Protein AF-A0A3B9QG06-F1 (afdb_monomer_lite)

Sequence (76 aa):
RQALTKWIERLPDEVQRAKGVLRLDEEPEIPMVFQLVGRRWNLRALAERKNPPLGNQIVVVGPKGLVPEDWDVGLR

Structure (mmCIF, N/CA/C/O backbone):
data_AF-A0A3B9QG06-F1
#
_entry.id   AF-A0A3B9QG0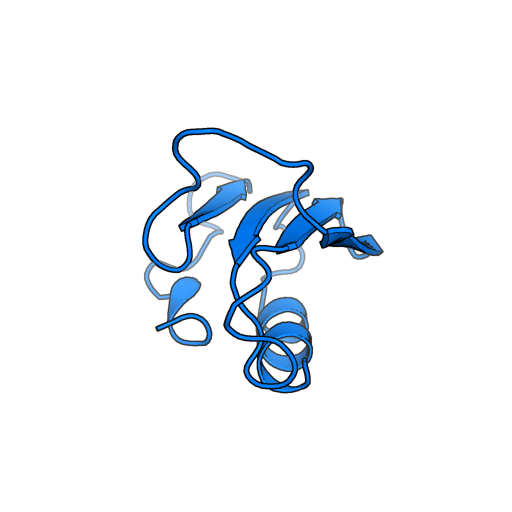6-F1
#
loop_
_atom_site.group_PDB
_atom_site.id
_atom_site.type_symbol
_atom_site.label_atom_id
_atom_site.label_alt_id
_atom_site.label_comp_id
_atom_site.label_asym_id
_atom_site.label_entity_id
_atom_site.label_seq_id
_atom_site.pdbx_PDB_ins_code
_atom_site.Cartn_x
_atom_site.Cartn_y
_atom_site.Cartn_z
_atom_site.occupancy
_atom_site.B_iso_or_equiv
_atom_site.auth_seq_id
_atom_site.auth_comp_id
_atom_site.auth_asym_id
_atom_site.auth_atom_id
_atom_site.pdbx_PDB_model_num
ATOM 1 N N . ARG A 1 1 ? -3.001 0.258 -11.386 1.00 86.44 1 ARG A N 1
ATOM 2 C CA . ARG A 1 1 ? -3.265 1.464 -10.552 1.00 86.44 1 ARG A CA 1
ATOM 3 C C . ARG A 1 1 ? -4.685 1.498 -9.987 1.00 86.44 1 ARG A C 1
ATOM 5 O O . ARG A 1 1 ? -4.840 1.805 -8.810 1.00 86.44 1 ARG A O 1
ATOM 12 N N . GLN A 1 2 ? -5.718 1.183 -10.776 1.00 90.12 2 GLN A N 1
ATOM 13 C CA . GLN A 1 2 ? -7.117 1.209 -10.315 1.00 90.12 2 GLN A CA 1
ATOM 14 C C . GLN A 1 2 ? -7.377 0.288 -9.106 1.00 90.12 2 GLN A C 1
ATOM 16 O O . GLN A 1 2 ? -8.029 0.709 -8.153 1.00 90.12 2 GLN A O 1
ATOM 21 N N . ALA A 1 3 ? -6.844 -0.940 -9.123 1.00 89.50 3 ALA A N 1
ATOM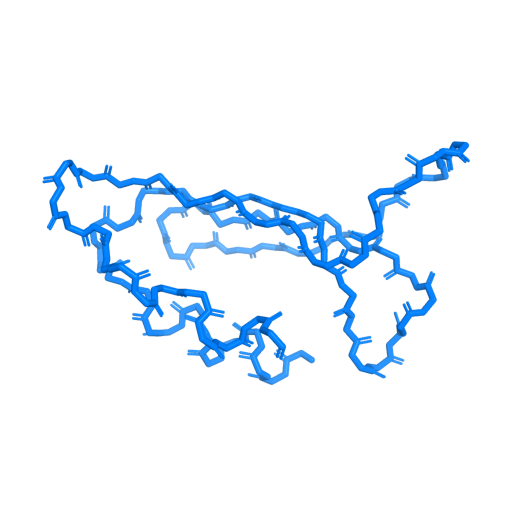 22 C CA . ALA A 1 3 ? -6.958 -1.886 -8.007 1.00 89.50 3 ALA A CA 1
ATOM 23 C C . ALA A 1 3 ? -6.361 -1.322 -6.708 1.00 89.50 3 ALA A C 1
ATOM 25 O O . ALA A 1 3 ? -7.008 -1.362 -5.666 1.00 89.50 3 ALA A O 1
ATOM 26 N N . LEU A 1 4 ? -5.181 -0.696 -6.793 1.00 91.69 4 LEU A N 1
ATOM 27 C CA . LEU A 1 4 ? -4.540 -0.040 -5.655 1.00 91.69 4 LEU A CA 1
ATOM 28 C C . LEU A 1 4 ? -5.394 1.104 -5.094 1.00 91.69 4 LEU A C 1
ATOM 30 O O . LEU A 1 4 ? -5.550 1.200 -3.884 1.00 91.69 4 LEU A O 1
ATOM 34 N N . THR A 1 5 ? -5.968 1.958 -5.946 1.00 92.38 5 THR A N 1
ATOM 35 C CA . THR A 1 5 ? -6.858 3.037 -5.484 1.00 92.38 5 THR A CA 1
ATOM 36 C C . THR A 1 5 ? -8.075 2.476 -4.750 1.00 92.38 5 THR A C 1
ATOM 38 O O . THR A 1 5 ? -8.346 2.905 -3.633 1.00 92.38 5 THR A O 1
ATOM 41 N N . LYS A 1 6 ? -8.734 1.454 -5.310 1.00 92.12 6 LYS A N 1
ATOM 42 C CA . LYS A 1 6 ? -9.861 0.774 -4.650 1.00 92.12 6 LYS A CA 1
ATOM 43 C C . LYS A 1 6 ? -9.455 0.121 -3.328 1.00 92.12 6 LYS A C 1
ATOM 45 O O . LYS A 1 6 ? -10.237 0.116 -2.386 1.00 92.12 6 LYS A O 1
ATOM 50 N N . TRP A 1 7 ? -8.253 -0.448 -3.254 1.00 91.81 7 TRP A N 1
ATOM 51 C CA . TRP A 1 7 ? -7.721 -1.012 -2.016 1.00 91.81 7 TRP A CA 1
ATOM 52 C C . TRP A 1 7 ? -7.519 0.073 -0.948 1.00 91.81 7 TRP A C 1
ATOM 54 O O . TRP A 1 7 ? -7.977 -0.103 0.175 1.00 91.81 7 TRP A O 1
ATOM 64 N N . ILE A 1 8 ? -6.936 1.225 -1.304 1.00 92.69 8 ILE A N 1
ATOM 65 C CA . ILE A 1 8 ? -6.760 2.367 -0.386 1.00 92.69 8 ILE A CA 1
ATOM 66 C C . ILE A 1 8 ? -8.109 2.881 0.129 1.00 92.69 8 ILE A C 1
ATOM 68 O O . ILE A 1 8 ? -8.234 3.175 1.312 1.00 92.69 8 ILE A O 1
ATOM 72 N N . GLU A 1 9 ? -9.117 2.977 -0.739 1.00 91.25 9 GLU A N 1
ATOM 73 C CA . GLU A 1 9 ? -10.471 3.426 -0.378 1.00 91.25 9 GLU A CA 1
ATOM 74 C C . GLU A 1 9 ? -11.199 2.463 0.570 1.00 91.25 9 GLU A C 1
ATOM 76 O O . GLU A 1 9 ? -12.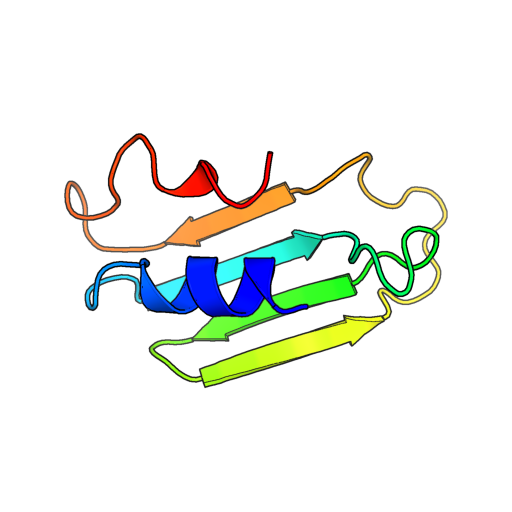105 2.882 1.283 1.00 91.25 9 GLU A O 1
ATOM 81 N N . ARG A 1 10 ? -10.807 1.184 0.594 1.00 90.19 10 ARG A N 1
ATOM 82 C CA . ARG A 1 10 ? -11.349 0.175 1.517 1.00 90.19 10 ARG A CA 1
ATOM 83 C C . ARG A 1 10 ? -10.636 0.143 2.863 1.00 90.19 10 ARG A C 1
ATOM 85 O O . ARG A 1 10 ? -11.141 -0.498 3.781 1.00 90.19 10 ARG A O 1
ATOM 92 N N . LEU A 1 11 ? -9.464 0.771 2.983 1.00 89.62 11 LEU A N 1
ATOM 93 C CA . LEU A 1 11 ? -8.757 0.800 4.255 1.00 89.62 11 LEU A CA 1
ATOM 94 C C . LEU A 1 11 ? -9.579 1.592 5.284 1.00 89.62 11 LEU A C 1
ATOM 96 O O . LEU A 1 11 ? -10.038 2.693 4.961 1.00 89.62 11 LEU A O 1
ATOM 100 N N . PRO A 1 12 ? -9.720 1.068 6.517 1.00 88.69 12 PRO A N 1
ATOM 101 C CA . PRO A 1 12 ? -10.388 1.779 7.595 1.00 88.69 12 PRO A CA 1
ATOM 102 C C . PRO A 1 12 ? -9.790 3.161 7.817 1.00 88.69 12 PRO A C 1
ATOM 104 O O . PRO A 1 12 ? -8.595 3.399 7.602 1.00 88.69 12 PRO A O 1
ATOM 107 N N . ASP A 1 13 ? -10.619 4.067 8.313 1.00 88.56 13 ASP A N 1
ATOM 108 C CA . ASP A 1 13 ? -10.237 5.449 8.554 1.00 88.56 13 ASP A CA 1
ATOM 109 C C . ASP A 1 13 ? -9.161 5.594 9.629 1.00 88.56 13 ASP A C 1
ATOM 111 O O . ASP A 1 13 ? -8.392 6.554 9.638 1.00 88.56 13 ASP A O 1
ATOM 115 N N . GLU A 1 14 ? -9.075 4.588 10.485 1.00 89.25 14 GLU A N 1
ATOM 116 C CA . GLU A 1 14 ? -8.151 4.457 11.590 1.00 89.25 14 GLU A CA 1
ATOM 117 C C . GLU A 1 14 ? -6.766 3.965 11.153 1.00 89.25 14 GLU A C 1
ATOM 119 O O . GLU A 1 14 ? -5.826 4.010 11.951 1.00 89.25 14 GLU A O 1
ATOM 124 N N . VAL A 1 15 ? -6.590 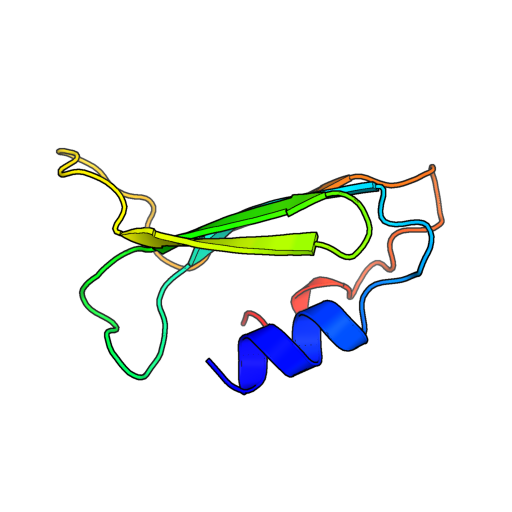3.532 9.897 1.00 89.88 15 VAL A N 1
ATOM 125 C CA . VAL A 1 15 ? -5.260 3.234 9.354 1.00 89.88 15 VAL A CA 1
ATOM 126 C C . VAL A 1 15 ? -4.427 4.516 9.342 1.00 89.88 15 VAL A C 1
ATOM 128 O O . VAL A 1 15 ? -4.678 5.468 8.606 1.00 89.88 15 VAL A O 1
ATOM 131 N N . GLN A 1 16 ? -3.375 4.527 10.155 1.00 91.25 16 GLN A N 1
ATOM 132 C CA . GLN A 1 16 ? -2.489 5.679 10.306 1.00 91.25 16 GLN A CA 1
ATOM 133 C C . GLN A 1 16 ? -1.465 5.737 9.172 1.00 91.25 16 GLN A C 1
ATOM 135 O O . GLN A 1 16 ? -1.104 6.817 8.688 1.00 91.25 16 GLN A O 1
ATOM 140 N N . ARG A 1 17 ? -0.966 4.568 8.757 1.00 95.50 17 ARG A N 1
ATOM 141 C CA . ARG A 1 17 ? 0.082 4.447 7.747 1.00 95.50 17 ARG A CA 1
ATOM 142 C C . ARG A 1 17 ? -0.009 3.113 7.022 1.00 95.50 17 ARG A C 1
ATOM 144 O O . ARG A 1 17 ? -0.234 2.082 7.643 1.00 95.50 17 ARG A O 1
ATOM 151 N N . ALA A 1 18 ? 0.300 3.123 5.734 1.00 95.62 18 ALA A N 1
ATOM 152 C CA . ALA A 1 18 ? 0.680 1.916 5.014 1.00 95.62 18 ALA A CA 1
ATOM 153 C C . ALA A 1 18 ? 1.938 2.192 4.190 1.00 95.62 18 ALA A C 1
ATOM 155 O O . ALA A 1 18 ? 2.131 3.296 3.674 1.00 95.62 18 ALA A O 1
ATOM 156 N N . LYS A 1 19 ? 2.845 1.224 4.107 1.00 96.25 19 LYS A N 1
ATOM 157 C CA . LYS A 1 19 ? 4.067 1.351 3.309 1.00 96.25 19 LYS A CA 1
ATOM 158 C C . LYS A 1 19 ? 4.444 0.003 2.738 1.00 96.25 19 LYS A C 1
ATOM 160 O O . LYS A 1 19 ? 4.320 -1.010 3.419 1.00 96.25 19 LYS A O 1
ATOM 165 N N . GLY A 1 20 ? 4.943 0.000 1.514 1.00 94.56 20 GLY A N 1
ATOM 166 C CA . GLY A 1 20 ? 5.338 -1.244 0.889 1.00 94.56 20 GLY A CA 1
ATOM 167 C C . GLY A 1 20 ? 6.045 -1.078 -0.435 1.00 94.56 20 GLY A C 1
ATOM 168 O O . GLY A 1 20 ? 6.263 0.038 -0.908 1.00 94.56 20 GLY A O 1
ATOM 169 N N . VAL A 1 21 ? 6.390 -2.220 -1.011 1.00 94.31 21 VAL A N 1
ATOM 170 C CA . VAL A 1 21 ? 6.789 -2.350 -2.406 1.00 94.31 21 VAL A CA 1
ATOM 171 C C . VAL A 1 21 ? 5.695 -3.128 -3.119 1.00 94.31 21 VAL A C 1
ATOM 173 O O . VAL A 1 21 ? 5.262 -4.167 -2.627 1.00 94.31 21 VAL A O 1
ATOM 176 N N . LEU A 1 22 ? 5.235 -2.620 -4.254 1.00 93.44 22 LEU A N 1
ATOM 177 C CA . LEU A 1 22 ? 4.212 -3.263 -5.070 1.00 93.44 22 LEU A CA 1
ATOM 178 C C . LEU A 1 22 ? 4.535 -3.124 -6.552 1.00 93.44 22 LEU A C 1
ATOM 180 O O . LEU A 1 22 ? 5.245 -2.203 -6.946 1.00 93.44 22 LEU A O 1
ATOM 184 N N . ARG A 1 23 ? 4.015 -4.034 -7.365 1.00 92.06 23 ARG A N 1
ATOM 185 C CA . ARG A 1 23 ? 4.058 -3.954 -8.826 1.00 92.06 23 ARG A CA 1
ATOM 186 C C . ARG A 1 23 ? 2.666 -3.626 -9.333 1.00 92.06 23 ARG A C 1
ATOM 188 O O . ARG A 1 23 ? 1.671 -4.068 -8.764 1.00 92.06 23 ARG A O 1
ATOM 195 N N . LEU A 1 24 ? 2.613 -2.784 -10.352 1.00 91.56 24 LEU A N 1
ATOM 196 C CA . LEU A 1 24 ? 1.370 -2.390 -10.992 1.00 91.56 24 LEU A CA 1
ATOM 197 C C . LEU A 1 24 ? 1.253 -3.114 -12.329 1.00 91.56 24 LEU A C 1
ATOM 199 O O . LEU A 1 24 ? 2.254 -3.236 -13.023 1.00 91.56 24 LEU A O 1
ATOM 203 N N . ASP A 1 25 ? 0.045 -3.521 -12.713 1.00 90.56 25 ASP A N 1
ATOM 204 C CA . ASP A 1 25 ? -0.192 -4.191 -14.001 1.00 90.56 25 ASP A CA 1
ATOM 205 C C . ASP A 1 25 ? 0.260 -3.350 -15.202 1.00 90.56 25 ASP A C 1
ATOM 207 O O . ASP A 1 25 ? 0.628 -3.893 -16.237 1.00 90.56 25 ASP A O 1
ATOM 211 N N . GLU A 1 26 ? 0.243 -2.020 -15.068 1.00 90.12 26 GLU A N 1
ATOM 212 C CA . GLU A 1 26 ? 0.718 -1.112 -16.110 1.00 90.12 26 GLU A CA 1
ATOM 213 C C . GLU A 1 26 ? 2.240 -1.201 -16.330 1.00 90.12 26 GLU A C 1
ATOM 215 O O . GLU A 1 26 ? 2.706 -1.031 -17.453 1.00 90.12 26 GLU A O 1
ATOM 220 N N . GLU A 1 27 ? 3.009 -1.475 -15.272 1.00 90.19 27 GLU A N 1
ATOM 221 C CA . GLU A 1 27 ? 4.476 -1.554 -15.286 1.00 90.19 27 GLU A CA 1
ATOM 222 C C . GLU A 1 27 ? 4.956 -2.672 -14.331 1.00 90.19 27 GLU A C 1
ATOM 224 O O . GLU A 1 27 ? 5.537 -2.394 -13.276 1.00 90.19 27 GLU A O 1
ATOM 229 N N . PRO A 1 28 ? 4.710 -3.958 -14.655 1.00 89.81 28 PRO A N 1
ATOM 230 C CA . PRO A 1 28 ? 4.933 -5.063 -13.717 1.00 89.81 28 PRO A CA 1
ATOM 231 C C . PRO A 1 28 ? 6.419 -5.293 -13.407 1.00 89.81 28 PRO A C 1
ATOM 233 O O . PRO A 1 28 ? 6.767 -5.781 -12.332 1.00 89.81 28 PRO A O 1
ATOM 236 N N . GLU A 1 29 ? 7.307 -4.893 -14.316 1.00 88.69 29 GLU A N 1
ATOM 237 C CA . GLU A 1 29 ? 8.760 -5.008 -14.155 1.00 88.69 29 GLU A CA 1
ATOM 238 C C . GLU A 1 29 ? 9.342 -3.963 -13.194 1.00 88.69 29 GLU A C 1
ATOM 240 O O . GLU A 1 29 ? 10.446 -4.138 -12.674 1.00 88.69 29 GLU A O 1
ATOM 245 N N . ILE A 1 30 ? 8.606 -2.881 -12.920 1.00 90.69 30 ILE A N 1
ATOM 246 C CA . ILE A 1 30 ? 9.091 -1.760 -12.117 1.00 90.69 30 ILE A CA 1
ATOM 247 C C . ILE A 1 30 ? 8.482 -1.861 -10.712 1.00 90.69 30 ILE A C 1
ATOM 249 O O . ILE A 1 30 ? 7.310 -1.538 -10.504 1.00 90.69 30 ILE A O 1
ATOM 253 N N . PRO A 1 31 ? 9.253 -2.297 -9.695 1.00 92.69 31 PRO A N 1
ATOM 254 C CA . PRO A 1 31 ? 8.780 -2.254 -8.322 1.00 92.69 31 PRO A CA 1
ATOM 255 C C . PRO A 1 31 ? 8.572 -0.801 -7.886 1.00 92.69 31 PRO A C 1
ATOM 257 O O . PRO A 1 31 ? 9.463 0.039 -8.004 1.00 92.69 31 PRO A O 1
ATOM 260 N N . MET A 1 32 ? 7.409 -0.513 -7.316 1.00 94.44 32 MET A N 1
ATOM 261 C CA . MET A 1 32 ? 7.020 0.809 -6.841 1.00 94.44 32 MET A CA 1
ATOM 262 C C . MET A 1 32 ? 7.034 0.845 -5.317 1.00 94.44 32 MET A C 1
ATOM 264 O O . MET A 1 32 ? 6.426 0.007 -4.655 1.00 94.44 32 MET A O 1
ATOM 268 N N . VAL A 1 33 ? 7.685 1.852 -4.738 1.00 95.38 33 VAL A N 1
ATOM 269 C CA . VAL A 1 33 ? 7.555 2.189 -3.320 1.00 95.38 33 VAL A CA 1
ATOM 270 C C . VAL A 1 33 ? 6.247 2.934 -3.115 1.00 95.38 33 VAL A C 1
ATOM 272 O O . VAL A 1 33 ? 6.059 4.042 -3.619 1.00 95.38 33 VAL A O 1
ATOM 275 N N . PHE A 1 34 ? 5.372 2.332 -2.324 1.00 96.06 34 PHE A N 1
ATOM 276 C CA . PHE A 1 34 ? 4.109 2.897 -1.889 1.00 96.06 34 PHE A CA 1
ATOM 277 C C . PHE A 1 34 ? 4.223 3.473 -0.484 1.00 96.06 34 PHE A C 1
ATOM 279 O O . PHE A 1 34 ? 4.801 2.850 0.410 1.00 96.06 34 PHE A O 1
ATOM 286 N N . GLN A 1 35 ? 3.626 4.643 -0.276 1.00 97.44 35 GLN A N 1
ATOM 287 C CA . GLN A 1 35 ? 3.449 5.225 1.047 1.00 97.44 35 GLN A CA 1
ATOM 288 C C . GLN A 1 35 ? 2.081 5.895 1.154 1.00 97.44 35 GLN A C 1
ATOM 290 O O . GLN A 1 35 ? 1.762 6.764 0.349 1.00 97.44 35 GLN A O 1
ATOM 295 N N . LEU A 1 36 ? 1.351 5.564 2.216 1.00 96.81 36 LEU A N 1
ATOM 296 C CA . LEU A 1 36 ? 0.127 6.204 2.695 1.00 96.81 36 LEU A CA 1
ATOM 297 C C . LEU A 1 36 ? 0.370 6.748 4.107 1.00 96.81 36 LEU A C 1
ATOM 299 O O . LEU A 1 36 ? 0.935 6.045 4.945 1.00 96.81 36 LEU A O 1
ATOM 303 N N . VAL A 1 37 ? -0.058 7.982 4.373 1.00 94.62 37 VAL A N 1
ATOM 304 C CA . VAL A 1 37 ? -0.108 8.595 5.711 1.00 94.62 37 VAL A CA 1
ATOM 305 C C . VAL A 1 37 ? -1.468 9.274 5.864 1.00 94.62 37 VAL A C 1
ATOM 307 O O . VAL A 1 37 ? -1.782 10.210 5.119 1.00 94.62 37 VAL A O 1
ATOM 310 N N . GLY A 1 38 ? -2.287 8.780 6.794 1.00 90.00 38 GLY A N 1
ATOM 311 C CA . GLY A 1 38 ? -3.716 9.096 6.832 1.00 90.00 38 GLY A CA 1
ATOM 312 C C . GLY A 1 38 ? -4.364 8.767 5.483 1.00 90.00 38 GLY A C 1
ATOM 313 O O . GLY A 1 38 ? -4.331 7.626 5.043 1.00 90.00 38 GLY A O 1
ATOM 314 N N . ARG A 1 39 ? -4.875 9.784 4.777 1.00 90.06 39 ARG A N 1
ATOM 315 C CA . ARG A 1 39 ? -5.497 9.645 3.442 1.00 90.06 39 ARG A CA 1
ATOM 316 C C . ARG A 1 39 ? -4.609 10.011 2.260 1.00 90.06 39 ARG A C 1
ATOM 318 O O . ARG A 1 39 ? -5.002 9.845 1.108 1.00 90.06 39 ARG A O 1
ATOM 325 N N . ARG A 1 40 ? -3.423 10.560 2.517 1.00 94.00 40 ARG A N 1
ATOM 326 C CA . ARG A 1 40 ? -2.519 11.002 1.452 1.00 94.00 40 ARG A CA 1
ATOM 327 C C . ARG A 1 40 ? -1.578 9.874 1.101 1.00 94.00 40 ARG A C 1
ATOM 329 O O . ARG A 1 40 ? -0.897 9.350 1.981 1.00 94.00 40 ARG A O 1
ATOM 336 N N . TRP A 1 41 ? -1.489 9.554 -0.182 1.00 96.44 41 TRP A N 1
ATOM 337 C CA . TRP A 1 41 ? -0.575 8.532 -0.658 1.00 96.44 41 TRP A CA 1
ATOM 338 C C . TRP A 1 41 ? 0.241 8.983 -1.859 1.00 96.44 41 TRP A C 1
ATOM 340 O O . TRP A 1 41 ? -0.099 9.939 -2.553 1.00 96.44 41 TRP A O 1
ATOM 350 N N . ASN A 1 42 ? 1.352 8.289 -2.081 1.00 96.50 42 ASN A N 1
ATOM 351 C CA . ASN A 1 42 ? 2.174 8.427 -3.269 1.00 96.50 42 ASN A CA 1
ATOM 352 C C . ASN A 1 42 ? 2.788 7.082 -3.670 1.00 96.50 42 ASN A C 1
ATOM 354 O O . ASN A 1 42 ? 2.852 6.139 -2.877 1.00 96.50 42 ASN A O 1
ATOM 358 N N . LEU A 1 43 ? 3.235 7.035 -4.921 1.00 95.50 43 LEU A N 1
ATOM 359 C CA . LEU A 1 43 ? 4.014 5.955 -5.505 1.00 95.50 43 LEU A CA 1
ATOM 360 C C . LEU A 1 43 ? 5.251 6.544 -6.161 1.00 95.50 43 LEU A C 1
ATOM 362 O O . LEU A 1 43 ? 5.180 7.610 -6.776 1.00 95.50 43 LEU A O 1
ATOM 366 N N . ARG A 1 44 ? 6.373 5.841 -6.047 1.00 95.12 44 ARG A N 1
ATOM 367 C CA . ARG A 1 44 ? 7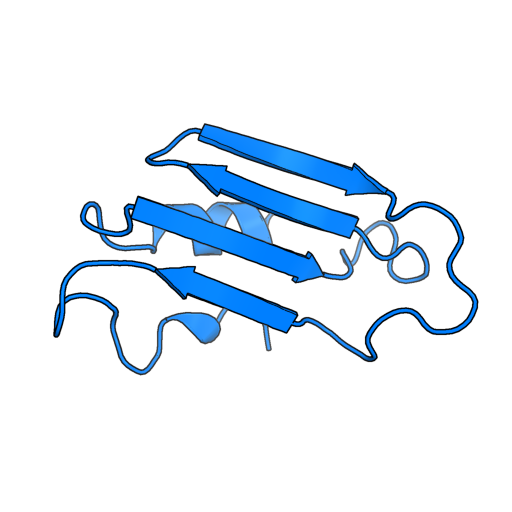.621 6.174 -6.737 1.00 95.12 44 ARG A CA 1
ATOM 368 C C . ARG A 1 44 ? 8.305 4.892 -7.174 1.00 95.12 44 ARG A C 1
ATOM 370 O O . ARG A 1 44 ? 8.244 3.918 -6.431 1.00 95.12 44 ARG A O 1
ATOM 377 N N . ALA A 1 45 ? 8.986 4.905 -8.315 1.00 93.75 45 ALA A N 1
ATOM 378 C CA . ALA A 1 45 ? 9.847 3.791 -8.691 1.00 93.75 45 ALA A CA 1
ATOM 379 C C . ALA A 1 45 ? 10.853 3.510 -7.564 1.00 93.75 45 ALA A C 1
ATOM 381 O O . ALA A 1 45 ? 11.447 4.432 -6.989 1.00 93.75 45 ALA A O 1
ATOM 382 N N . LEU A 1 46 ? 11.001 2.239 -7.200 1.00 92.12 46 LEU A N 1
ATOM 383 C CA . LEU A 1 46 ? 12.050 1.805 -6.296 1.00 92.12 46 LEU A CA 1
ATOM 384 C C . LEU A 1 46 ? 13.381 2.015 -7.017 1.00 92.12 46 LEU A C 1
ATOM 386 O O . LEU A 1 46 ? 13.599 1.460 -8.089 1.00 92.12 46 LEU A O 1
ATOM 390 N N . ALA A 1 47 ? 14.263 2.820 -6.422 1.00 85.19 47 ALA A N 1
ATOM 391 C CA . ALA A 1 47 ? 15.619 2.991 -6.931 1.00 85.19 47 ALA A CA 1
ATOM 392 C C . ALA A 1 47 ? 16.296 1.626 -7.119 1.00 85.19 47 ALA A C 1
ATOM 394 O O . ALA A 1 47 ? 16.025 0.704 -6.344 1.00 85.19 47 ALA A O 1
ATOM 395 N N . GLU A 1 48 ? 17.180 1.518 -8.113 1.00 78.06 48 GLU A N 1
ATOM 396 C CA . GLU A 1 48 ? 17.881 0.274 -8.425 1.00 78.06 48 GLU A CA 1
ATOM 397 C C . GLU A 1 48 ? 18.464 -0.365 -7.160 1.00 78.06 48 GLU A C 1
ATOM 399 O O . GLU A 1 48 ? 19.241 0.230 -6.407 1.00 78.06 48 GLU A O 1
ATOM 404 N N . ARG A 1 49 ? 18.042 -1.600 -6.900 1.00 74.75 49 ARG A N 1
ATOM 405 C CA . ARG A 1 49 ? 18.514 -2.418 -5.786 1.00 74.75 49 ARG A CA 1
ATOM 406 C C . ARG A 1 49 ? 18.890 -3.778 -6.329 1.00 74.75 49 ARG A C 1
ATOM 408 O O . ARG A 1 49 ? 18.155 -4.336 -7.131 1.00 74.75 49 ARG A O 1
ATOM 415 N N . LYS A 1 50 ? 19.993 -4.340 -5.826 1.00 74.12 50 LYS A N 1
ATOM 416 C CA . LYS A 1 50 ? 20.457 -5.678 -6.227 1.00 74.12 50 LYS A CA 1
ATOM 417 C C . LYS A 1 50 ? 19.408 -6.771 -5.977 1.00 74.12 50 LYS A C 1
ATOM 419 O O . LYS A 1 50 ? 19.322 -7.691 -6.771 1.00 74.12 50 LYS A O 1
ATOM 424 N N . ASN A 1 51 ? 18.605 -6.637 -4.914 1.00 81.25 51 ASN A N 1
ATOM 425 C CA . ASN A 1 51 ? 17.597 -7.617 -4.498 1.00 81.25 51 ASN A CA 1
ATOM 426 C C . ASN A 1 51 ? 16.283 -6.910 -4.104 1.00 81.25 51 ASN A C 1
ATOM 428 O O . ASN A 1 51 ? 16.055 -6.670 -2.913 1.00 81.25 51 ASN A O 1
ATOM 432 N N . PRO A 1 52 ? 15.437 -6.490 -5.059 1.00 82.12 52 PRO A N 1
ATOM 433 C CA . PRO A 1 52 ? 14.115 -5.973 -4.727 1.00 82.12 52 PRO A CA 1
ATOM 434 C C . PRO A 1 52 ? 13.228 -7.101 -4.165 1.00 82.12 52 PRO A C 1
ATOM 436 O O . PRO A 1 52 ? 13.423 -8.264 -4.523 1.00 82.12 52 PRO A O 1
ATOM 439 N N . PRO A 1 53 ? 12.235 -6.789 -3.311 1.00 84.94 53 PRO A N 1
ATOM 440 C CA . PRO A 1 53 ? 11.272 -7.783 -2.851 1.00 84.94 53 PRO A CA 1
ATOM 441 C C . PRO A 1 53 ? 10.594 -8.526 -4.010 1.00 84.94 53 PRO A C 1
ATOM 443 O O . PRO A 1 53 ? 10.201 -7.914 -5.016 1.00 84.94 53 PRO A O 1
ATOM 446 N N . LEU A 1 54 ? 10.443 -9.843 -3.849 1.00 82.62 54 LEU A N 1
ATOM 447 C CA . LEU A 1 54 ? 9.617 -10.668 -4.726 1.00 82.62 54 LEU A CA 1
ATOM 448 C C . LEU A 1 54 ? 8.142 -10.444 -4.371 1.00 82.62 54 LEU A C 1
ATOM 450 O O . LEU A 1 54 ? 7.768 -10.512 -3.200 1.00 82.62 54 LEU A O 1
ATOM 454 N N . GLY A 1 55 ? 7.325 -10.167 -5.389 1.00 86.56 55 GLY A N 1
ATOM 455 C CA . GLY A 1 55 ? 5.899 -9.882 -5.227 1.00 86.56 55 GLY A CA 1
ATOM 456 C C . GLY A 1 55 ? 5.593 -8.549 -4.537 1.00 86.56 55 GLY A C 1
ATOM 457 O O . GLY A 1 55 ? 6.441 -7.654 -4.454 1.00 86.56 55 GLY A O 1
ATOM 458 N N . ASN A 1 56 ? 4.349 -8.427 -4.073 1.00 91.25 56 ASN A N 1
ATOM 459 C CA . ASN A 1 56 ? 3.855 -7.280 -3.320 1.00 91.25 56 ASN A CA 1
ATOM 460 C C . ASN A 1 56 ? 4.105 -7.499 -1.824 1.00 91.25 56 ASN A C 1
ATOM 462 O O . ASN A 1 56 ? 3.767 -8.543 -1.273 1.00 91.25 56 ASN A O 1
ATOM 466 N N . GLN A 1 57 ? 4.681 -6.506 -1.152 1.00 91.75 57 GLN A N 1
ATOM 467 C CA . GLN A 1 57 ? 4.902 -6.514 0.291 1.00 91.75 57 GLN A CA 1
ATOM 468 C C . GLN A 1 57 ? 4.452 -5.184 0.868 1.00 91.75 57 GLN A C 1
ATOM 470 O O . GLN A 1 57 ? 5.092 -4.157 0.640 1.00 91.75 57 GLN A O 1
ATOM 475 N N . ILE A 1 58 ? 3.361 -5.202 1.626 1.00 93.38 58 ILE A N 1
ATOM 476 C CA . ILE A 1 58 ? 2.811 -4.018 2.279 1.00 93.38 58 ILE A CA 1
ATOM 477 C C . ILE A 1 58 ? 2.692 -4.289 3.773 1.00 93.38 58 ILE A C 1
ATOM 479 O O . ILE A 1 58 ? 2.312 -5.373 4.199 1.00 93.38 58 ILE A O 1
ATOM 483 N N . VAL A 1 59 ? 3.029 -3.281 4.568 1.00 93.44 59 VAL A N 1
ATOM 484 C CA . VAL A 1 59 ? 2.746 -3.234 5.999 1.00 93.44 59 VAL A CA 1
ATOM 485 C C . VAL A 1 59 ? 1.705 -2.151 6.228 1.00 93.44 59 VAL A C 1
ATOM 487 O O . VAL A 1 59 ? 1.874 -1.019 5.762 1.00 93.44 59 VAL A O 1
ATOM 490 N N . VAL A 1 60 ? 0.654 -2.493 6.968 1.00 94.00 60 VAL A N 1
ATOM 491 C CA . VAL A 1 60 ? -0.391 -1.572 7.422 1.00 94.00 60 VAL A CA 1
ATOM 492 C C . VAL A 1 60 ? -0.249 -1.368 8.926 1.00 94.00 60 VAL A C 1
ATOM 494 O O . VAL A 1 60 ? -0.017 -2.312 9.675 1.00 94.00 60 VAL A O 1
ATOM 497 N N . VAL A 1 61 ? -0.357 -0.116 9.365 1.00 93.12 61 VAL A N 1
ATOM 498 C CA . VAL A 1 61 ? -0.254 0.293 10.765 1.00 93.12 61 VAL A CA 1
ATOM 499 C C . VAL A 1 61 ? -1.508 1.071 11.137 1.00 93.12 61 VAL A C 1
ATOM 501 O O . VAL A 1 61 ? -1.816 2.104 10.539 1.00 93.12 61 VAL A O 1
ATOM 504 N N . GLY A 1 62 ? -2.202 0.587 12.159 1.00 92.56 62 GLY A N 1
ATOM 505 C CA . GLY A 1 62 ? -3.370 1.224 12.752 1.00 92.56 62 GLY A CA 1
ATOM 506 C C . GLY A 1 62 ? -3.539 0.802 14.213 1.00 92.56 62 GLY A C 1
ATOM 507 O O . GLY A 1 62 ? -2.736 0.014 14.725 1.00 92.56 62 GLY A O 1
ATOM 508 N N . PRO A 1 63 ? -4.560 1.329 14.906 1.00 91.06 63 PRO A N 1
ATOM 509 C CA . PRO A 1 63 ? -4.882 0.928 16.265 1.00 91.06 63 PRO A CA 1
ATOM 510 C C . PRO A 1 63 ? -5.147 -0.575 16.369 1.00 91.06 63 PRO A C 1
ATOM 512 O O . PRO A 1 63 ? -5.661 -1.214 15.447 1.00 91.06 63 PRO A O 1
ATOM 515 N N . LYS A 1 64 ? -4.805 -1.142 17.528 1.00 87.81 64 LYS A N 1
ATOM 516 C CA . LYS A 1 64 ? -4.996 -2.566 17.813 1.00 87.81 64 LYS A CA 1
ATOM 517 C C . LYS A 1 64 ? -6.463 -2.959 17.599 1.00 87.81 64 LYS A C 1
ATOM 519 O O . LYS A 1 64 ? -7.347 -2.362 18.201 1.00 87.81 64 LYS A O 1
ATOM 524 N N . GLY A 1 65 ? -6.688 -3.990 16.784 1.00 87.38 65 GLY A N 1
ATOM 525 C CA . GLY A 1 65 ? -8.018 -4.541 16.505 1.00 87.38 65 GLY A CA 1
ATOM 526 C C . GLY A 1 65 ? -8.830 -3.792 15.445 1.00 87.38 65 GLY A C 1
ATOM 527 O O . GLY A 1 65 ? -9.941 -4.220 15.161 1.00 87.38 65 G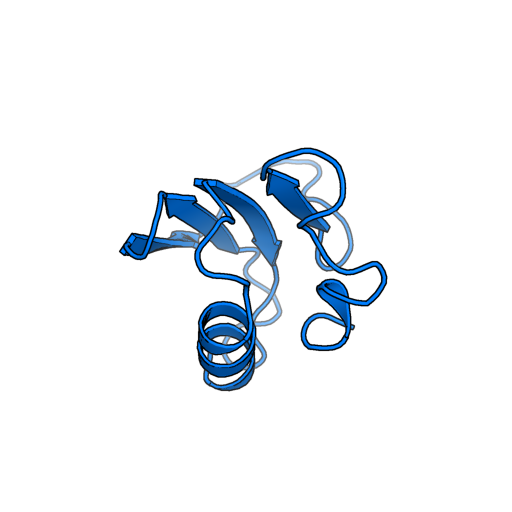LY A O 1
ATOM 528 N N . LEU A 1 66 ? -8.301 -2.709 14.857 1.00 87.75 66 LEU A N 1
ATOM 529 C CA . LEU A 1 66 ? -9.005 -1.928 13.827 1.00 87.75 66 LEU A CA 1
ATOM 530 C C . LEU A 1 66 ? -8.472 -2.144 12.409 1.00 87.75 66 LEU A C 1
ATOM 532 O O . LEU A 1 66 ? -9.090 -1.687 11.456 1.00 87.75 66 LEU A O 1
ATOM 536 N N . VAL A 1 67 ? -7.342 -2.836 12.252 1.00 88.56 67 VAL A N 1
ATOM 537 C CA . VAL A 1 67 ? -6.905 -3.334 10.942 1.00 88.56 67 VAL A CA 1
ATOM 538 C C . VAL A 1 67 ? -7.597 -4.687 10.715 1.00 88.56 67 VAL A C 1
ATOM 540 O O . VAL A 1 67 ? -7.325 -5.604 11.494 1.00 88.56 67 VAL A O 1
ATOM 543 N N . PRO A 1 68 ? -8.486 -4.824 9.711 1.00 85.69 68 PRO A N 1
ATOM 544 C CA . PRO A 1 68 ? -9.178 -6.077 9.411 1.00 85.69 68 PRO A CA 1
ATOM 545 C C . PRO A 1 68 ? -8.187 -7.186 9.077 1.00 85.69 68 PRO A C 1
ATOM 547 O O . PRO A 1 68 ? -7.129 -6.903 8.526 1.00 85.69 68 PRO A O 1
ATOM 550 N N . GLU A 1 69 ? -8.516 -8.445 9.360 1.00 88.06 69 GLU A N 1
ATOM 551 C CA . GLU A 1 69 ? -7.636 -9.580 9.032 1.00 88.06 69 GLU A CA 1
ATOM 552 C C . GLU A 1 69 ? -7.438 -9.762 7.518 1.00 88.06 69 GLU A C 1
ATOM 554 O O . GLU A 1 69 ? -6.387 -10.222 7.080 1.00 88.06 69 GLU A O 1
ATOM 559 N N . ASP A 1 70 ? -8.424 -9.354 6.722 1.00 88.81 70 ASP A N 1
ATOM 560 C CA . ASP A 1 70 ? -8.483 -9.469 5.264 1.00 88.81 70 ASP A CA 1
ATOM 561 C C . ASP A 1 70 ? -8.130 -8.158 4.542 1.00 88.81 70 ASP A C 1
ATOM 563 O O . ASP A 1 70 ? -8.476 -7.952 3.374 1.00 88.81 70 ASP A O 1
ATOM 567 N N . TRP A 1 71 ? -7.407 -7.263 5.223 1.00 87.56 71 TRP A N 1
ATOM 568 C CA . TRP A 1 71 ? -7.009 -5.966 4.678 1.00 87.56 71 TRP A CA 1
ATOM 569 C C . TRP A 1 71 ? -6.264 -6.073 3.336 1.00 87.56 71 TRP A C 1
ATOM 571 O O . TRP A 1 71 ? -6.230 -5.098 2.592 1.00 87.56 71 TRP A O 1
ATOM 581 N N . ASP A 1 72 ? -5.665 -7.220 3.003 1.00 88.75 72 ASP A N 1
ATOM 582 C CA . ASP A 1 72 ? -4.796 -7.448 1.846 1.00 88.75 72 ASP A CA 1
ATOM 583 C C . ASP A 1 72 ? -5.494 -8.050 0.609 1.00 88.75 72 ASP A C 1
ATOM 585 O O . ASP A 1 72 ? -4.848 -8.200 -0.426 1.00 88.75 72 ASP A O 1
ATOM 589 N N . VAL A 1 73 ? -6.798 -8.364 0.652 1.00 85.06 73 VAL A N 1
ATOM 590 C CA . VAL A 1 73 ? -7.520 -9.093 -0.424 1.00 85.06 73 VAL A CA 1
ATOM 591 C C . VAL A 1 73 ? -7.412 -8.439 -1.814 1.00 85.06 73 VAL A C 1
ATOM 593 O O . VAL A 1 73 ? -7.516 -9.124 -2.826 1.00 85.06 73 VAL A O 1
ATOM 596 N N . GLY A 1 74 ? -7.176 -7.126 -1.893 1.00 76.56 74 GLY A N 1
ATOM 597 C CA . GLY A 1 74 ? -6.985 -6.398 -3.158 1.00 76.56 74 GLY A CA 1
ATOM 598 C C . GLY A 1 74 ? -5.545 -6.342 -3.686 1.00 76.56 74 GLY A C 1
ATOM 599 O O . GLY A 1 74 ? -5.312 -5.678 -4.694 1.00 76.56 74 GLY A O 1
ATOM 600 N N . LEU A 1 75 ? -4.588 -6.957 -2.986 1.00 78.38 75 LEU A N 1
ATOM 601 C CA . LEU A 1 75 ? -3.152 -6.925 -3.297 1.00 78.38 75 LEU A CA 1
ATOM 602 C C . LEU A 1 75 ? -2.582 -8.287 -3.722 1.00 78.38 75 LEU A C 1
ATOM 604 O O . LEU A 1 75 ? -1.387 -8.357 -4.037 1.00 78.38 75 LEU A O 1
ATOM 608 N N . ARG A 1 76 ? -3.413 -9.334 -3.662 1.00 68.81 76 ARG A N 1
ATOM 609 C CA . ARG A 1 76 ? -3.093 -10.715 -4.038 1.00 68.81 76 ARG A CA 1
ATOM 610 C C . ARG A 1 76 ? -3.218 -10.931 -5.538 1.00 68.81 76 ARG A C 1
ATOM 612 O O . ARG A 1 76 ? -4.123 -10.314 -6.141 1.00 68.81 76 ARG A O 1
#

Radius of gyration: 12.42 Å; chains: 1; bounding box: 32×22×34 Å

Foldseek 3Di:
DVLVVVLLVPWDQQFQKKWWWAADPVGRVFIWTWIDGRSDIDIDTDPDDPDDDDHIDMDIDGPPPRGDPCSCVSRD

Secondary structure (DSSP, 8-state):
-HHHHHHHHHS-TT--EEEEEEEETTEEEEEEEEEEETTEEEEEEPPP-SSPPSS-EEEEE-STTTS-TTTTTT--

pLDDT: mean 89.72, std 5.59, range [68.81, 97.44]